Protein AF-A0A9X2YIF8-F1 (afdb_monomer_lite)

Radius of gyration: 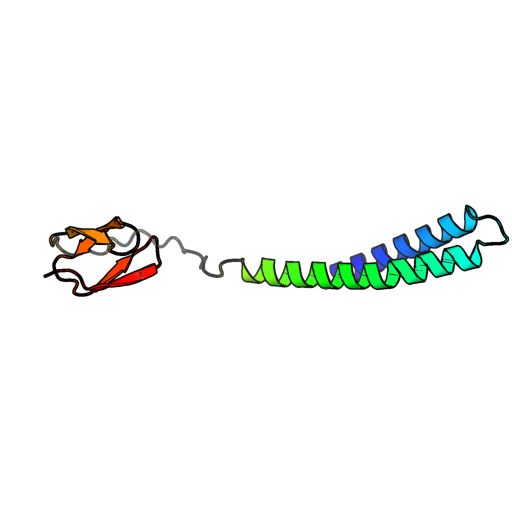31.09 Å; chains: 1; bounding box: 50×40×84 Å

Structure (mmCIF, N/CA/C/O backbone):
data_AF-A0A9X2YIF8-F1
#
_entry.id   AF-A0A9X2YIF8-F1
#
loop_
_atom_site.group_PDB
_atom_site.id
_atom_site.type_symbol
_atom_site.label_atom_id
_atom_site.label_alt_id
_atom_site.label_comp_id
_atom_site.label_asym_id
_atom_site.label_entity_id
_atom_site.label_seq_id
_atom_site.pdbx_PDB_ins_code
_atom_site.Cartn_x
_atom_site.Cartn_y
_atom_site.Cartn_z
_atom_site.occupancy
_atom_site.B_iso_or_equiv
_atom_site.auth_seq_id
_atom_site.auth_comp_id
_atom_site.auth_asym_id
_atom_site.auth_atom_id
_atom_site.pdbx_PDB_model_num
ATOM 1 N N . MET A 1 1 ? 2.322 21.333 0.295 1.00 57.66 1 MET A N 1
ATOM 2 C CA . MET A 1 1 ? 1.998 20.993 -1.113 1.00 57.66 1 MET A CA 1
ATOM 3 C C . MET A 1 1 ? 3.222 20.934 -2.033 1.00 57.66 1 MET A C 1
ATOM 5 O O . MET A 1 1 ? 3.205 20.104 -2.930 1.00 57.66 1 MET A O 1
ATOM 9 N N . LEU A 1 2 ? 4.290 21.721 -1.811 1.00 72.06 2 LEU A N 1
ATOM 10 C CA . LEU A 1 2 ? 5.511 21.686 -2.644 1.00 72.06 2 LEU A CA 1
ATOM 11 C C . LEU A 1 2 ? 6.190 20.300 -2.701 1.00 72.06 2 LEU A C 1
ATOM 13 O O . LEU A 1 2 ? 6.648 19.874 -3.755 1.00 72.06 2 LEU A O 1
ATOM 17 N N . ASN A 1 3 ? 6.189 19.570 -1.582 1.00 83.62 3 ASN A N 1
ATOM 18 C CA . ASN A 1 3 ? 6.870 18.275 -1.487 1.00 83.62 3 ASN A CA 1
ATOM 19 C C . ASN A 1 3 ? 6.214 17.201 -2.370 1.00 83.62 3 ASN A C 1
ATOM 21 O O . ASN A 1 3 ? 6.918 16.433 -3.009 1.00 83.62 3 ASN A O 1
ATOM 25 N N . ALA A 1 4 ? 4.881 17.185 -2.477 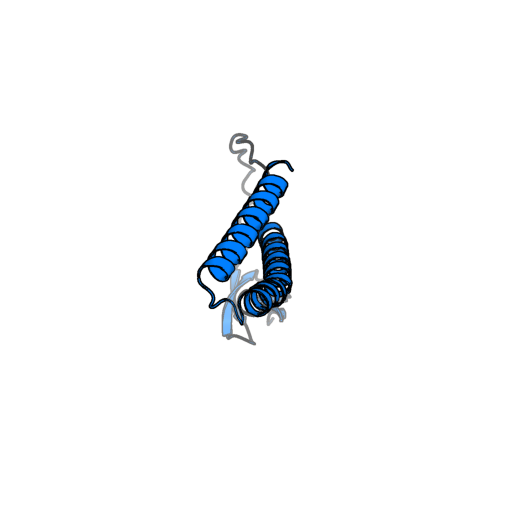1.00 80.56 4 ALA A N 1
ATOM 26 C CA . ALA A 1 4 ? 4.165 16.211 -3.304 1.00 80.56 4 ALA A CA 1
ATOM 27 C C . ALA A 1 4 ? 4.512 16.361 -4.794 1.00 80.56 4 ALA A C 1
ATOM 29 O O . ALA A 1 4 ? 4.810 15.378 -5.466 1.00 80.56 4 ALA A O 1
ATOM 30 N N . TRP A 1 5 ? 4.554 17.601 -5.291 1.00 84.94 5 TRP A N 1
ATOM 31 C CA . TRP A 1 5 ? 4.947 17.897 -6.671 1.00 84.94 5 TRP A CA 1
ATOM 32 C C . TRP A 1 5 ? 6.395 17.507 -6.966 1.00 84.94 5 TRP A C 1
ATOM 34 O O . TRP A 1 5 ? 6.674 16.982 -8.042 1.00 84.94 5 TRP A O 1
ATOM 44 N N . LEU A 1 6 ? 7.300 17.699 -6.001 1.00 86.94 6 LEU A N 1
ATOM 45 C CA . LEU A 1 6 ? 8.691 17.271 -6.129 1.00 86.94 6 LEU A CA 1
ATOM 46 C C . LEU A 1 6 ? 8.801 15.747 -6.297 1.00 86.94 6 LEU A C 1
ATOM 48 O O . LEU A 1 6 ? 9.520 15.287 -7.180 1.00 86.94 6 LEU A O 1
ATOM 52 N N . TYR A 1 7 ? 8.056 14.964 -5.510 1.00 81.50 7 TYR A N 1
ATOM 53 C CA . TYR A 1 7 ? 8.053 13.501 -5.636 1.00 81.50 7 TYR A CA 1
ATOM 54 C C . TYR A 1 7 ? 7.498 13.025 -6.980 1.00 81.50 7 TYR A C 1
ATOM 56 O O . TYR A 1 7 ? 8.079 12.126 -7.586 1.00 81.50 7 TYR A O 1
ATOM 64 N N . VAL A 1 8 ? 6.427 13.652 -7.480 1.00 82.19 8 VAL A N 1
ATOM 65 C CA . VAL A 1 8 ? 5.891 13.345 -8.818 1.00 82.19 8 VAL A CA 1
ATOM 66 C C . VAL A 1 8 ? 6.940 13.623 -9.894 1.00 82.19 8 VAL A C 1
ATOM 68 O O . VAL A 1 8 ? 7.157 12.798 -10.777 1.00 82.19 8 VAL A O 1
ATOM 71 N N . LEU A 1 9 ? 7.639 14.753 -9.794 1.00 86.69 9 LEU A N 1
ATOM 72 C CA . LEU A 1 9 ? 8.650 15.152 -10.769 1.00 86.69 9 LEU A CA 1
ATOM 73 C C . LEU A 1 9 ? 9.855 14.194 -10.753 1.00 86.69 9 LEU A C 1
ATOM 75 O O . LEU A 1 9 ? 10.300 13.753 -11.812 1.00 86.69 9 LEU A O 1
ATOM 79 N N . ILE A 1 10 ? 10.323 13.787 -9.567 1.00 86.25 10 ILE A N 1
ATOM 80 C CA . ILE A 1 10 ? 11.382 12.775 -9.416 1.00 86.25 10 ILE A CA 1
ATOM 81 C C . ILE A 1 10 ? 10.944 11.432 -10.015 1.00 86.25 10 ILE A C 1
ATOM 83 O O . ILE A 1 10 ? 11.707 10.826 -10.766 1.00 86.25 10 ILE A O 1
ATOM 87 N N . ALA A 1 11 ? 9.717 10.982 -9.738 1.00 82.19 11 ALA A N 1
ATOM 88 C CA . ALA A 1 11 ? 9.197 9.726 -10.274 1.00 82.19 11 ALA A CA 1
ATOM 89 C C . ALA A 1 11 ? 9.147 9.736 -11.812 1.00 82.19 11 ALA A C 1
ATOM 91 O O . ALA A 1 11 ? 9.553 8.762 -12.445 1.00 82.19 11 ALA A O 1
ATOM 92 N N . VAL A 1 12 ? 8.729 10.853 -12.418 1.00 82.50 12 VAL A N 1
ATOM 93 C CA . VAL A 1 12 ? 8.719 11.026 -13.880 1.00 82.50 12 VAL A CA 1
ATOM 94 C C . VAL A 1 12 ? 10.135 11.002 -14.458 1.00 82.50 12 VAL A C 1
ATOM 96 O O . VAL A 1 12 ? 10.365 10.330 -15.463 1.00 82.50 12 VAL A O 1
ATOM 99 N N . ILE A 1 13 ? 11.098 11.681 -13.824 1.00 88.50 13 ILE A N 1
ATOM 100 C CA . ILE A 1 13 ? 12.498 11.687 -14.282 1.00 88.50 13 ILE A CA 1
ATOM 101 C C . ILE A 1 13 ? 13.095 10.277 -14.233 1.00 88.50 13 ILE A C 1
ATOM 103 O O . ILE A 1 13 ? 13.709 9.842 -15.207 1.00 88.50 13 ILE A O 1
ATOM 107 N N . VAL A 1 14 ? 12.909 9.559 -13.121 1.00 84.81 14 VAL A N 1
ATOM 108 C CA . VAL A 1 14 ? 13.410 8.184 -12.954 1.00 84.81 14 VAL A CA 1
ATOM 109 C C . VAL A 1 14 ? 12.754 7.237 -13.961 1.00 84.81 14 VAL A C 1
ATOM 111 O O . VAL A 1 14 ? 13.418 6.372 -14.528 1.00 84.81 14 VAL A O 1
ATOM 114 N N . TRP A 1 15 ? 11.464 7.417 -14.235 1.00 80.81 15 TRP A N 1
ATOM 115 C CA . TRP A 1 15 ? 10.746 6.615 -15.221 1.00 80.81 15 TRP A CA 1
ATOM 116 C C . TRP A 1 15 ? 11.254 6.849 -16.651 1.00 80.81 15 TRP A C 1
ATOM 118 O O . TRP A 1 15 ? 11.546 5.889 -17.369 1.00 80.81 15 TRP A O 1
ATOM 128 N N . LEU A 1 16 ? 11.441 8.113 -17.047 1.00 82.75 16 LEU A N 1
ATOM 129 C CA . LEU A 1 16 ? 11.987 8.464 -18.361 1.00 82.75 16 LEU A CA 1
ATOM 130 C C . LEU A 1 16 ? 13.425 7.965 -18.535 1.00 82.75 16 LEU A C 1
ATOM 132 O O . LEU A 1 16 ? 13.750 7.402 -19.581 1.00 82.75 16 LEU A O 1
ATOM 136 N N . SER A 1 17 ? 14.279 8.122 -17.520 1.00 85.69 17 SER A N 1
ATOM 137 C CA . SER A 1 17 ? 15.672 7.668 -17.600 1.00 85.69 17 SER A CA 1
ATOM 138 C C . SER A 1 17 ? 15.775 6.146 -17.722 1.00 85.69 17 SER A C 1
ATOM 140 O O . SER A 1 17 ? 16.600 5.649 -18.489 1.00 85.69 17 SER A O 1
ATOM 142 N N . CYS A 1 18 ? 14.889 5.400 -17.055 1.00 78.94 18 CYS A N 1
ATOM 143 C CA . CYS A 1 18 ? 14.812 3.946 -17.175 1.00 78.94 18 CYS A CA 1
ATOM 144 C C . CYS A 1 18 ? 14.383 3.510 -18.590 1.00 78.94 18 CYS A C 1
ATOM 146 O O . CYS A 1 18 ? 14.985 2.604 -19.170 1.00 78.94 18 CYS A O 1
ATOM 148 N N . GLY A 1 19 ? 13.408 4.205 -19.191 1.00 75.31 19 GLY A N 1
ATOM 149 C CA . GLY A 1 19 ? 12.999 3.981 -20.583 1.00 75.31 19 GLY A CA 1
ATOM 150 C C . GLY A 1 19 ? 14.127 4.248 -21.586 1.00 75.31 19 GLY A C 1
ATOM 151 O O . GLY A 1 19 ? 14.348 3.447 -22.494 1.00 75.31 19 GLY A O 1
ATOM 152 N N . VAL A 1 20 ? 14.888 5.328 -21.386 1.00 79.44 20 VAL A N 1
ATOM 153 C CA . VAL A 1 20 ? 16.060 5.659 -22.216 1.00 79.44 20 VAL A CA 1
ATOM 154 C C . VAL A 1 20 ? 17.163 4.609 -22.063 1.00 79.44 20 VAL A C 1
ATOM 156 O O . VAL A 1 20 ? 17.718 4.165 -23.064 1.00 79.44 20 VAL A O 1
ATOM 159 N N . ALA A 1 21 ? 17.453 4.150 -20.843 1.00 78.25 21 ALA A N 1
ATOM 160 C CA . ALA A 1 21 ? 18.443 3.096 -20.612 1.00 78.25 21 ALA A CA 1
ATOM 161 C C . ALA A 1 21 ? 18.052 1.775 -21.300 1.00 78.25 21 ALA A C 1
ATOM 163 O O . ALA A 1 21 ? 18.887 1.142 -21.945 1.00 78.25 21 ALA A O 1
ATOM 164 N N . ALA A 1 22 ? 16.773 1.388 -21.229 1.00 70.38 22 ALA A N 1
ATOM 165 C CA . ALA A 1 22 ? 16.257 0.207 -21.918 1.00 70.38 22 ALA A CA 1
ATOM 166 C C . ALA A 1 22 ? 16.304 0.349 -23.450 1.00 70.38 22 ALA A C 1
ATOM 168 O O . ALA A 1 22 ? 16.595 -0.622 -24.148 1.00 70.38 22 ALA A O 1
ATOM 169 N N . TYR A 1 23 ? 16.056 1.554 -23.971 1.00 71.56 23 TYR A N 1
ATOM 170 C CA . TYR A 1 23 ? 16.176 1.856 -25.396 1.00 71.56 23 TYR A CA 1
ATOM 171 C C . TYR A 1 23 ? 17.624 1.719 -25.885 1.00 71.56 23 TYR A C 1
ATOM 173 O O . TYR A 1 23 ? 17.862 1.085 -26.908 1.00 71.56 23 TYR A O 1
ATOM 181 N N . LEU A 1 24 ? 18.588 2.254 -25.128 1.00 79.19 24 LEU A N 1
ATOM 182 C CA . LEU A 1 24 ? 20.013 2.184 -25.465 1.00 79.19 24 LEU A CA 1
ATOM 183 C C . LEU A 1 24 ? 20.591 0.767 -25.341 1.00 79.19 24 LEU A C 1
ATOM 185 O O . LEU A 1 24 ? 21.501 0.412 -26.083 1.00 79.19 24 LEU A O 1
ATOM 189 N N . ALA A 1 25 ? 20.074 -0.043 -24.415 1.00 77.88 25 ALA A N 1
ATOM 190 C CA . ALA A 1 25 ? 20.505 -1.428 -24.227 1.00 77.88 25 ALA A CA 1
ATOM 191 C C . ALA A 1 25 ? 19.842 -2.416 -25.209 1.00 77.88 25 ALA A C 1
ATOM 193 O O . ALA A 1 25 ? 20.283 -3.561 -25.331 1.00 77.88 25 ALA A O 1
ATOM 194 N N . GLY A 1 26 ? 18.760 -2.009 -25.879 1.00 71.56 26 GLY A N 1
ATOM 195 C CA . GLY A 1 26 ? 17.967 -2.875 -26.742 1.00 71.56 26 GLY A CA 1
ATOM 196 C C . GLY A 1 26 ? 18.542 -3.009 -28.161 1.00 71.56 26 GLY A C 1
ATOM 197 O O . GLY A 1 26 ? 18.986 -2.021 -28.741 1.00 71.56 26 GLY A O 1
ATOM 198 N N . PRO A 1 27 ? 18.485 -4.202 -28.785 1.00 64.94 27 PRO A N 1
ATOM 199 C CA . PRO A 1 27 ? 18.837 -4.361 -30.195 1.00 64.94 27 PRO A CA 1
ATOM 200 C C . PRO A 1 27 ? 17.902 -3.521 -31.085 1.00 64.94 27 PRO A C 1
ATOM 202 O O . PRO A 1 27 ? 16.681 -3.549 -30.896 1.00 64.94 27 PRO A O 1
ATOM 205 N N . GLU A 1 28 ? 18.457 -2.817 -32.084 1.00 76.94 28 GLU A N 1
ATOM 206 C CA . GLU A 1 28 ? 17.765 -1.797 -32.910 1.00 76.94 28 GLU A CA 1
ATOM 207 C C . GLU A 1 28 ? 16.400 -2.234 -33.470 1.00 76.94 28 GLU A C 1
ATOM 209 O O . GLU A 1 28 ? 15.499 -1.417 -33.642 1.00 76.94 28 GLU A O 1
ATOM 214 N N . ARG A 1 29 ? 16.201 -3.535 -33.713 1.00 72.81 29 ARG A N 1
ATOM 215 C CA . ARG A 1 29 ? 14.948 -4.073 -34.268 1.00 72.81 29 ARG A CA 1
ATOM 216 C C . ARG A 1 29 ? 13.771 -4.079 -33.285 1.00 72.81 29 ARG A C 1
ATOM 218 O O . ARG A 1 29 ? 12.627 -4.176 -33.722 1.00 72.81 29 ARG A O 1
ATOM 225 N N . TYR A 1 30 ? 14.027 -3.985 -31.979 1.00 65.94 30 TYR A N 1
ATOM 226 C CA . TYR A 1 30 ? 12.995 -4.084 -30.938 1.00 65.94 30 TYR A CA 1
ATOM 227 C C . TYR A 1 30 ? 13.002 -2.923 -29.937 1.00 65.94 30 TYR A C 1
ATOM 229 O O . TYR A 1 30 ? 12.082 -2.846 -29.123 1.00 65.94 30 TYR A O 1
ATOM 237 N N . ALA A 1 31 ? 13.970 -2.004 -30.015 1.00 63.41 31 ALA A N 1
ATOM 238 C CA . ALA A 1 31 ? 14.136 -0.898 -29.067 1.00 63.41 31 ALA A CA 1
ATOM 239 C C . ALA A 1 31 ? 12.864 -0.040 -28.913 1.00 63.41 31 ALA A C 1
ATOM 241 O O . ALA A 1 31 ? 12.427 0.229 -27.796 1.00 63.41 31 ALA A O 1
ATOM 242 N N . GLY A 1 32 ? 12.191 0.295 -30.021 1.00 66.50 32 GLY A N 1
ATOM 243 C CA . GLY A 1 32 ? 10.926 1.039 -29.979 1.00 66.50 32 GLY A CA 1
ATOM 244 C C . GLY A 1 32 ? 9.772 0.257 -29.334 1.00 66.50 32 GLY A C 1
ATOM 245 O O . GLY A 1 32 ? 8.997 0.821 -28.566 1.00 66.50 32 GLY A O 1
ATOM 246 N N . ARG A 1 33 ? 9.663 -1.055 -29.589 1.00 72.56 33 ARG A N 1
ATOM 247 C CA . ARG A 1 33 ? 8.607 -1.899 -28.997 1.00 72.56 33 ARG A CA 1
ATOM 248 C C . ARG A 1 33 ? 8.831 -2.139 -27.509 1.00 72.56 33 ARG A C 1
ATOM 250 O O . ARG A 1 33 ? 7.865 -2.097 -26.758 1.00 72.56 33 ARG A O 1
ATOM 257 N N . LEU A 1 34 ? 10.077 -2.368 -27.094 1.00 64.50 34 LEU A N 1
ATOM 258 C CA . LEU A 1 34 ? 10.459 -2.517 -25.689 1.00 64.50 34 LEU A CA 1
ATOM 259 C C . LEU A 1 34 ? 10.214 -1.230 -24.908 1.00 64.50 34 LEU A C 1
ATOM 261 O O . LEU A 1 34 ? 9.629 -1.306 -23.836 1.00 64.50 34 LEU A O 1
ATOM 265 N N . PHE A 1 35 ? 10.570 -0.074 -25.478 1.00 68.25 35 PHE A N 1
ATOM 266 C CA . PHE A 1 35 ? 10.275 1.237 -24.900 1.00 68.25 35 PHE A CA 1
ATOM 267 C C . PHE A 1 35 ? 8.775 1.430 -24.664 1.00 68.25 35 PHE A C 1
ATOM 269 O O . PHE A 1 35 ? 8.367 1.784 -23.565 1.00 68.25 35 PHE A O 1
ATOM 276 N N . TRP A 1 36 ? 7.937 1.134 -25.662 1.00 69.94 36 TRP A N 1
ATOM 277 C CA . TRP A 1 36 ? 6.482 1.236 -25.517 1.00 69.94 36 TRP A CA 1
ATOM 278 C C . TRP A 1 36 ? 5.896 0.198 -24.557 1.00 69.94 36 TRP A C 1
ATOM 280 O O . TRP A 1 36 ? 4.951 0.516 -23.842 1.00 69.94 36 TRP A O 1
ATOM 290 N N . LEU A 1 37 ? 6.450 -1.016 -24.498 1.00 70.81 37 LEU A N 1
ATOM 291 C CA . LEU A 1 37 ? 6.024 -2.051 -23.552 1.00 70.81 37 LEU A CA 1
ATOM 292 C C . LEU A 1 37 ? 6.347 -1.670 -22.108 1.00 70.81 37 LEU A C 1
ATOM 294 O O . LEU A 1 37 ? 5.476 -1.805 -21.254 1.00 70.81 37 LEU A O 1
ATOM 298 N N . THR A 1 38 ? 7.548 -1.160 -21.825 1.00 68.06 38 THR A N 1
ATOM 299 C CA . THR A 1 38 ? 7.892 -0.672 -20.482 1.00 68.06 38 THR A CA 1
ATOM 300 C C . THR A 1 38 ? 7.059 0.548 -20.106 1.00 68.06 38 THR A C 1
ATOM 302 O O . THR A 1 38 ? 6.562 0.601 -18.983 1.00 68.06 38 THR A O 1
ATOM 305 N N . LEU A 1 39 ? 6.803 1.468 -21.043 1.00 71.31 39 LEU A N 1
ATOM 306 C CA . LEU A 1 39 ? 5.880 2.594 -20.848 1.00 71.31 39 LEU A CA 1
ATOM 307 C C . LEU A 1 39 ? 4.453 2.124 -20.524 1.00 71.31 39 LEU A C 1
ATOM 309 O O . LEU A 1 39 ? 3.843 2.598 -19.566 1.00 71.31 39 LEU A O 1
ATOM 313 N N . ALA A 1 40 ? 3.937 1.169 -21.300 1.00 72.19 40 ALA A N 1
ATOM 314 C CA . ALA A 1 40 ? 2.569 0.672 -21.194 1.00 72.19 40 ALA A CA 1
ATOM 315 C C . ALA A 1 40 ? 2.347 -0.255 -19.993 1.00 72.19 40 ALA A C 1
ATOM 317 O O . ALA A 1 40 ? 1.232 -0.305 -19.489 1.00 72.19 40 ALA A O 1
ATOM 318 N N . PHE A 1 41 ? 3.372 -0.970 -19.515 1.00 72.75 41 PHE A N 1
ATOM 319 C CA . PHE A 1 41 ? 3.267 -1.803 -18.311 1.00 72.75 41 PHE A CA 1
ATOM 320 C C . PHE A 1 41 ? 3.550 -1.021 -17.029 1.00 72.75 41 PHE A C 1
ATOM 322 O O . PHE A 1 41 ? 2.820 -1.181 -16.052 1.00 72.75 41 PHE A O 1
ATOM 329 N N . MET A 1 42 ? 4.568 -0.153 -17.007 1.00 67.62 42 MET A N 1
ATOM 330 C CA . MET A 1 42 ? 4.857 0.641 -15.807 1.00 67.62 42 MET A CA 1
ATOM 331 C C . MET A 1 42 ? 3.874 1.788 -15.588 1.00 67.62 42 MET A C 1
ATOM 333 O O . MET A 1 42 ? 3.719 2.209 -14.447 1.00 67.62 42 MET A O 1
ATOM 337 N N . GLY A 1 43 ? 3.181 2.280 -16.620 1.00 67.62 43 GLY A N 1
ATOM 338 C CA . GLY A 1 43 ? 2.155 3.318 -16.461 1.00 67.62 43 GLY A CA 1
ATOM 339 C C . GLY A 1 43 ? 0.992 2.880 -15.552 1.00 67.62 43 GLY A C 1
ATOM 340 O O . GLY A 1 43 ? 0.771 3.498 -14.510 1.00 67.62 43 GLY A O 1
ATOM 341 N N . PRO A 1 44 ? 0.276 1.786 -15.873 1.00 71.56 44 PRO A N 1
ATOM 342 C CA . PRO A 1 44 ? -0.810 1.261 -15.047 1.00 71.56 44 PRO A CA 1
ATOM 343 C C . PRO A 1 44 ? -0.332 0.781 -13.676 1.00 71.56 44 PRO A C 1
ATOM 345 O O . PRO A 1 44 ? -1.012 1.029 -12.684 1.00 71.56 44 PRO A O 1
ATOM 348 N N . LEU A 1 45 ? 0.845 0.144 -13.599 1.00 67.19 45 LEU A N 1
ATOM 349 C CA . LEU A 1 45 ? 1.439 -0.262 -12.320 1.00 67.19 45 LEU A CA 1
ATOM 350 C C . LEU A 1 45 ? 1.802 0.944 -11.445 1.00 67.19 45 LEU A C 1
ATOM 352 O O . LEU A 1 45 ? 1.582 0.900 -10.238 1.00 67.19 45 LEU A O 1
ATOM 356 N N . GLY A 1 46 ? 2.300 2.030 -12.037 1.00 61.75 46 GLY A N 1
ATOM 357 C CA . GLY A 1 46 ? 2.586 3.279 -11.335 1.00 61.75 46 GLY A CA 1
ATOM 358 C C . GLY A 1 46 ? 1.318 3.949 -10.803 1.00 61.75 46 GLY A C 1
ATOM 359 O O . GLY A 1 46 ? 1.290 4.373 -9.650 1.00 61.75 46 GLY A O 1
ATOM 360 N N . ILE A 1 47 ? 0.241 3.976 -11.598 1.00 70.69 47 ILE A N 1
ATOM 361 C CA . ILE A 1 47 ? -1.067 4.492 -11.162 1.00 70.69 47 ILE A CA 1
ATOM 362 C C . ILE A 1 47 ? -1.653 3.611 -10.052 1.00 70.69 47 ILE A C 1
ATOM 364 O O . ILE A 1 47 ? -2.109 4.133 -9.037 1.00 70.69 47 ILE A O 1
ATOM 368 N N . ALA A 1 48 ? -1.601 2.285 -10.197 1.00 71.81 48 ALA A N 1
ATOM 369 C CA . ALA A 1 48 ? -2.061 1.357 -9.168 1.00 71.81 48 ALA A CA 1
ATOM 370 C C . ALA A 1 48 ? -1.273 1.534 -7.859 1.00 71.81 48 ALA A C 1
ATOM 372 O O . ALA A 1 48 ? -1.877 1.641 -6.795 1.00 71.81 48 ALA A O 1
ATOM 373 N N . ALA A 1 49 ? 0.056 1.655 -7.928 1.00 67.50 49 ALA A N 1
ATOM 374 C CA . ALA A 1 49 ? 0.898 1.912 -6.761 1.00 67.50 49 ALA A CA 1
ATOM 375 C C . ALA A 1 49 ? 0.589 3.266 -6.100 1.00 67.50 49 ALA A C 1
ATOM 377 O O . ALA A 1 49 ? 0.535 3.345 -4.874 1.00 67.50 49 ALA A O 1
ATOM 378 N N . ALA A 1 50 ? 0.326 4.314 -6.886 1.00 67.62 50 ALA A N 1
ATOM 379 C CA . ALA A 1 50 ? -0.074 5.621 -6.365 1.00 67.62 50 ALA A CA 1
ATOM 380 C C . ALA A 1 50 ? -1.443 5.574 -5.663 1.00 67.62 50 ALA A C 1
ATOM 382 O O . ALA A 1 50 ? -1.615 6.178 -4.606 1.00 67.62 50 ALA A O 1
ATOM 383 N N . LEU A 1 51 ? -2.405 4.821 -6.207 1.00 76.44 51 LEU A N 1
ATOM 384 C CA . LEU A 1 51 ? -3.714 4.619 -5.577 1.00 76.44 51 LEU A CA 1
ATOM 385 C C . LEU A 1 51 ? -3.610 3.798 -4.284 1.00 76.44 51 LEU A C 1
ATOM 387 O O . LEU A 1 51 ? -4.294 4.113 -3.309 1.00 76.44 51 LEU A O 1
ATOM 391 N N . ILE A 1 52 ? -2.731 2.792 -4.254 1.00 78.50 52 ILE A N 1
ATOM 392 C CA . ILE A 1 52 ? -2.451 1.986 -3.057 1.00 78.50 52 ILE A CA 1
ATOM 393 C C . ILE A 1 52 ? -1.777 2.841 -1.974 1.00 78.50 52 ILE A C 1
ATOM 395 O O . ILE A 1 52 ? -2.206 2.826 -0.826 1.00 78.50 52 ILE A O 1
ATOM 399 N N . MET A 1 53 ? -0.770 3.644 -2.324 1.00 66.88 53 MET A N 1
ATOM 400 C CA . MET A 1 53 ? -0.131 4.575 -1.381 1.00 66.88 53 MET A CA 1
ATOM 401 C C . MET A 1 53 ? -1.133 5.579 -0.807 1.00 66.88 53 MET A C 1
ATOM 403 O O . MET A 1 53 ? -1.173 5.776 0.405 1.00 66.88 53 MET A O 1
ATOM 407 N N . LYS A 1 54 ? -2.006 6.136 -1.656 1.00 71.94 54 LYS A N 1
ATOM 408 C CA . LYS A 1 54 ? -3.053 7.067 -1.223 1.00 71.94 54 LYS A CA 1
ATOM 409 C C . LYS A 1 54 ? -4.041 6.419 -0.249 1.00 71.94 54 LYS A C 1
ATOM 41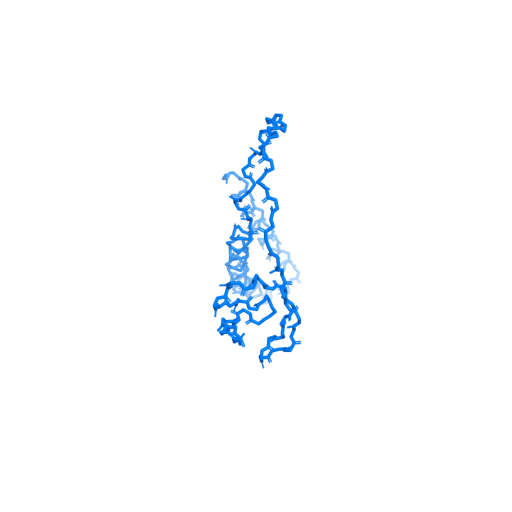1 O O . LYS A 1 54 ? -4.388 7.026 0.756 1.00 71.94 54 LYS A O 1
ATOM 416 N N . THR A 1 55 ? -4.449 5.176 -0.509 1.00 75.94 55 THR A N 1
ATOM 417 C CA . THR A 1 55 ? -5.324 4.441 0.420 1.00 75.94 55 THR A CA 1
ATOM 418 C C . THR A 1 55 ? -4.622 4.140 1.741 1.00 75.94 55 THR A C 1
ATOM 420 O O . THR A 1 55 ? -5.243 4.261 2.792 1.00 75.94 55 THR A O 1
ATOM 423 N N . ILE A 1 56 ? -3.331 3.799 1.723 1.00 75.31 56 ILE A N 1
ATOM 424 C CA . ILE A 1 56 ? -2.553 3.570 2.949 1.00 75.31 56 ILE A CA 1
ATOM 425 C C . ILE A 1 56 ? -2.434 4.856 3.781 1.00 75.31 56 ILE A C 1
ATOM 427 O O . ILE A 1 56 ? -2.558 4.782 5.001 1.00 75.31 56 ILE A O 1
ATOM 431 N N . GLU A 1 57 ? -2.246 6.024 3.158 1.00 70.94 57 GLU A N 1
ATOM 432 C CA . GLU A 1 57 ? -2.264 7.320 3.859 1.00 70.94 57 GLU A CA 1
ATOM 433 C C . GLU A 1 57 ? -3.618 7.596 4.522 1.00 70.94 57 GLU A C 1
ATOM 435 O O . GLU A 1 57 ? -3.649 7.960 5.697 1.00 70.94 57 GLU A O 1
ATOM 440 N N . ASP A 1 58 ? -4.730 7.349 3.823 1.00 68.62 58 ASP A N 1
ATOM 441 C CA . ASP A 1 58 ? -6.075 7.530 4.384 1.00 68.62 58 ASP A CA 1
ATOM 442 C C . ASP A 1 58 ? -6.302 6.613 5.608 1.00 68.62 58 ASP A C 1
ATOM 444 O O . ASP A 1 58 ? -6.861 7.036 6.626 1.00 68.62 58 ASP A O 1
ATOM 448 N N . PHE A 1 59 ? -5.795 5.374 5.564 1.00 68.81 59 PHE A N 1
ATOM 449 C CA . PHE A 1 59 ? -5.828 4.459 6.711 1.00 68.81 59 PHE A CA 1
ATOM 450 C C . PHE A 1 59 ? -4.895 4.890 7.849 1.00 68.81 59 PHE A C 1
ATOM 452 O O . PHE A 1 59 ? -5.292 4.835 9.015 1.00 68.81 59 PHE A O 1
ATOM 459 N N . ALA A 1 60 ? -3.680 5.344 7.535 1.00 67.69 60 ALA A N 1
ATOM 460 C CA . ALA A 1 60 ? -2.725 5.824 8.529 1.00 67.69 60 ALA A CA 1
ATOM 461 C C . ALA A 1 60 ? -3.283 7.047 9.273 1.00 67.69 60 ALA A C 1
ATOM 463 O O . ALA A 1 60 ? -3.219 7.110 10.503 1.00 67.69 60 ALA A O 1
ATOM 464 N N . GLN A 1 61 ? -3.916 7.966 8.547 1.00 64.31 61 GLN A N 1
ATOM 465 C CA . GLN A 1 61 ? -4.509 9.177 9.099 1.00 64.31 61 GLN A CA 1
ATOM 466 C C . GLN A 1 61 ? -5.777 8.880 9.914 1.00 64.31 61 GLN A C 1
ATOM 468 O O . GLN A 1 61 ? -5.984 9.494 10.956 1.00 64.31 61 GLN A O 1
ATOM 473 N N . SER A 1 62 ? -6.559 7.865 9.530 1.00 59.81 62 SER A N 1
ATOM 474 C CA . SER A 1 62 ? -7.684 7.369 10.340 1.00 59.81 62 SER A CA 1
ATOM 475 C C . SER A 1 62 ? -7.252 6.620 11.610 1.00 59.81 62 SER A C 1
ATOM 477 O O . SER A 1 62 ? -8.078 6.407 12.499 1.00 59.81 62 SER A O 1
ATOM 479 N N . SER A 1 63 ? -5.993 6.187 11.699 1.00 61.00 63 SER A N 1
ATOM 480 C CA . SER A 1 63 ? -5.456 5.466 12.860 1.00 61.00 63 SER A CA 1
ATOM 481 C C . SER A 1 63 ? -4.704 6.352 13.859 1.00 61.00 63 SER A C 1
ATOM 483 O O . SER A 1 63 ? -4.333 5.865 14.927 1.00 61.00 63 SER A O 1
ATOM 485 N N . ALA A 1 64 ? -4.519 7.644 13.567 1.00 55.16 64 ALA A N 1
ATOM 486 C CA . ALA A 1 64 ? -4.043 8.612 14.550 1.00 55.16 64 ALA A CA 1
ATOM 487 C C . ALA A 1 64 ? -5.186 8.936 15.538 1.00 55.16 64 ALA A C 1
ATOM 489 O O . ALA A 1 64 ? -6.202 9.500 15.134 1.00 55.16 64 ALA A O 1
ATOM 490 N N . PRO A 1 65 ? -5.082 8.573 16.831 1.00 52.47 65 PRO A N 1
ATOM 491 C CA . PRO A 1 65 ? -6.123 8.883 17.797 1.00 52.47 65 PRO A CA 1
ATOM 492 C C . PRO A 1 65 ? -6.066 10.380 18.144 1.00 52.47 65 PRO A C 1
ATOM 494 O O . PRO A 1 65 ? -5.219 10.807 18.929 1.00 52.47 65 PRO A O 1
ATOM 497 N N . ASP A 1 66 ? -7.006 11.162 17.607 1.00 51.50 66 ASP A N 1
ATOM 498 C CA . ASP A 1 6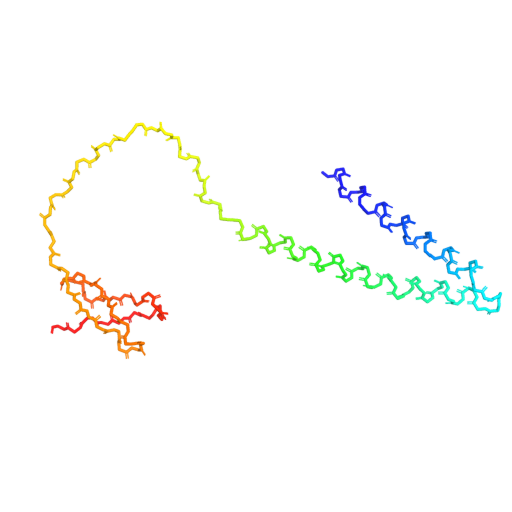6 ? -7.264 12.589 17.897 1.00 51.50 66 ASP A CA 1
ATOM 499 C C . ASP A 1 66 ? -7.743 12.865 19.346 1.00 51.50 66 ASP A C 1
ATOM 501 O O . ASP A 1 66 ? -8.562 13.744 19.615 1.00 51.50 66 ASP A O 1
ATOM 505 N N . HIS A 1 67 ? -7.232 12.126 20.332 1.00 49.31 67 HIS A N 1
ATOM 506 C CA . HIS A 1 67 ? -7.585 12.299 21.744 1.00 49.31 67 HIS A CA 1
ATOM 507 C C . HIS A 1 67 ? -6.407 12.616 22.669 1.00 49.31 67 HIS A C 1
ATOM 509 O O . HIS A 1 67 ? -6.571 12.622 23.888 1.00 49.31 67 HIS A O 1
ATOM 515 N N . LEU A 1 68 ? -5.248 13.001 22.132 1.00 55.31 68 LEU A N 1
ATOM 516 C CA . LEU A 1 68 ? -4.240 13.710 22.924 1.00 55.31 68 LEU A CA 1
ATOM 517 C C . LEU A 1 68 ? -4.484 15.220 22.844 1.00 55.31 68 LEU A C 1
ATOM 519 O O . LEU A 1 68 ? -3.659 15.997 22.374 1.00 55.31 68 LEU A O 1
ATOM 523 N N . THR A 1 69 ? -5.638 15.641 23.370 1.00 56.94 69 THR A N 1
ATOM 524 C CA . THR A 1 69 ? -5.766 16.976 23.964 1.00 56.94 69 THR A CA 1
ATOM 525 C C . THR A 1 69 ? -4.539 17.226 24.845 1.00 56.94 69 THR A C 1
ATOM 527 O O . THR A 1 69 ? -4.236 16.372 25.685 1.00 56.94 69 THR A O 1
ATOM 530 N N . PRO A 1 70 ? -3.831 18.362 24.701 1.00 51.28 70 PRO A N 1
ATOM 531 C CA . PRO A 1 70 ? -2.734 18.691 25.589 1.00 51.28 70 PRO A CA 1
ATOM 532 C C . PRO A 1 70 ? -3.307 18.806 26.998 1.00 51.28 70 PRO A C 1
ATOM 534 O O . PRO A 1 70 ? -4.037 19.747 27.319 1.00 51.28 70 PRO A O 1
ATOM 537 N N . ILE A 1 71 ? -2.992 17.827 27.844 1.00 58.81 71 ILE A N 1
ATOM 538 C CA . ILE A 1 71 ? -3.173 17.947 29.284 1.00 58.81 71 ILE A CA 1
ATOM 539 C C . ILE A 1 71 ? -2.220 19.063 29.699 1.00 58.81 71 ILE A C 1
ATOM 541 O O . ILE A 1 71 ? -1.039 18.852 29.958 1.00 58.81 71 ILE A O 1
ATOM 545 N N . LYS A 1 72 ? -2.734 20.292 29.701 1.00 43.75 72 LYS A N 1
ATOM 546 C CA . LYS A 1 72 ? -2.163 21.402 30.446 1.00 43.75 72 LYS A CA 1
ATOM 547 C C . LYS A 1 72 ? -2.026 20.864 31.867 1.00 43.75 72 LYS A C 1
ATOM 549 O O . LYS A 1 72 ? -3.043 20.519 32.467 1.00 43.75 72 LYS A O 1
ATOM 554 N N . LEU A 1 73 ? -0.792 20.716 32.356 1.00 53.81 73 LEU A N 1
ATOM 555 C CA . LEU A 1 73 ? -0.485 20.380 33.748 1.00 53.81 73 LEU A CA 1
ATOM 556 C C . LEU A 1 73 ? -1.025 21.509 34.643 1.00 53.81 73 LEU A C 1
ATOM 558 O O . LEU A 1 73 ? -0.290 22.353 35.143 1.00 53.81 73 LEU A O 1
ATOM 562 N N . ALA A 1 74 ? -2.342 21.565 34.804 1.00 47.59 74 ALA A N 1
ATOM 563 C CA . ALA A 1 74 ? -2.947 22.154 35.969 1.00 47.59 74 ALA A CA 1
ATOM 564 C C . ALA A 1 74 ? -2.630 21.191 37.109 1.00 47.59 74 ALA A C 1
ATOM 566 O O . ALA A 1 74 ? -2.817 19.979 36.976 1.00 47.59 74 ALA A O 1
ATOM 567 N N . ALA A 1 75 ? -2.084 21.752 38.184 1.00 58.09 75 ALA A N 1
ATOM 568 C CA . ALA A 1 75 ? -1.785 21.070 39.429 1.00 58.09 75 ALA A CA 1
ATOM 569 C C . ALA A 1 75 ? -2.867 20.032 39.778 1.00 58.09 75 ALA A C 1
ATOM 571 O O . ALA A 1 75 ? -4.042 20.278 39.486 1.00 58.09 75 ALA A O 1
ATOM 572 N N . PRO A 1 76 ? -2.503 18.902 40.410 1.00 45.59 76 PRO A N 1
ATOM 573 C CA . PRO A 1 76 ? -3.462 17.897 40.836 1.00 45.59 76 PRO A CA 1
ATOM 574 C C . PRO A 1 76 ? -4.468 18.556 41.778 1.00 45.59 76 PRO A C 1
ATOM 576 O O . PRO A 1 76 ? -4.232 18.705 42.975 1.00 45.59 76 PRO A O 1
ATOM 579 N N . GLN A 1 77 ? -5.605 18.982 41.230 1.00 50.62 77 GLN A N 1
ATOM 580 C CA . GLN A 1 77 ? -6.761 19.283 42.038 1.00 50.62 77 GLN A CA 1
ATOM 581 C C . GLN A 1 77 ? -7.222 17.939 42.565 1.00 50.62 77 GLN A C 1
ATOM 583 O O . GLN A 1 77 ? -7.858 17.154 41.862 1.00 50.62 77 GLN A O 1
ATOM 588 N N . SER A 1 78 ? -6.799 17.691 43.803 1.00 48.34 78 SER A N 1
ATOM 589 C CA . SER A 1 78 ? -7.392 16.777 44.759 1.00 48.34 78 SER A CA 1
ATOM 590 C C . SER A 1 78 ? -8.903 17.001 44.752 1.00 48.34 78 SER A C 1
ATOM 592 O O . SER A 1 78 ? -9.457 17.783 45.522 1.00 48.34 78 SER A O 1
ATOM 594 N N . LYS A 1 79 ? -9.575 16.365 43.792 1.00 48.25 79 LYS A N 1
ATOM 595 C CA . LYS A 1 79 ? -11.007 16.140 43.828 1.00 48.25 79 LYS A CA 1
ATOM 596 C C . LYS A 1 79 ? -11.191 15.108 44.920 1.00 48.25 79 LYS A C 1
ATOM 598 O O . LYS A 1 79 ? -10.910 13.929 44.724 1.00 48.25 79 LYS A O 1
ATOM 603 N N . THR A 1 80 ? -11.558 15.629 46.082 1.00 49.69 80 THR A N 1
ATOM 604 C CA . THR A 1 80 ? -12.331 14.998 47.144 1.00 49.69 80 THR A CA 1
ATOM 605 C C . THR A 1 80 ? -12.717 13.566 46.797 1.00 49.69 80 THR A C 1
ATOM 607 O O . THR A 1 80 ? -13.573 13.340 45.941 1.00 49.69 80 THR A O 1
ATOM 610 N N . ALA A 1 81 ? -12.052 12.609 47.447 1.00 51.22 81 ALA A N 1
ATOM 611 C CA . ALA A 1 81 ? -12.410 11.204 47.390 1.00 51.22 81 ALA A CA 1
ATOM 612 C C . ALA A 1 81 ? -13.922 11.061 47.647 1.00 51.22 81 ALA A C 1
ATOM 614 O O . ALA A 1 81 ? -14.390 11.460 48.719 1.00 51.22 81 ALA A O 1
ATOM 615 N N . PRO A 1 82 ? -14.704 10.513 46.701 1.00 53.03 82 PRO A N 1
ATOM 616 C CA . PRO A 1 82 ? -16.030 10.028 47.024 1.00 53.03 82 PRO A CA 1
ATOM 617 C C . PRO A 1 82 ? -15.849 8.892 48.027 1.00 53.03 82 PRO A C 1
ATOM 619 O O . PRO A 1 82 ? -15.002 8.016 47.834 1.00 53.03 82 PRO A O 1
ATOM 622 N N . ALA A 1 83 ? -16.615 8.940 49.111 1.00 51.84 83 ALA A N 1
ATOM 623 C CA . ALA A 1 83 ? -16.668 7.891 50.113 1.00 51.84 83 ALA A CA 1
ATOM 624 C C . ALA A 1 83 ? -16.735 6.498 49.450 1.00 51.84 83 ALA A C 1
ATOM 626 O O . ALA A 1 83 ? -17.536 6.269 48.544 1.00 51.84 83 ALA A O 1
ATOM 627 N N . ALA A 1 84 ? -15.900 5.556 49.899 1.00 56.78 84 ALA A N 1
ATOM 628 C CA . ALA A 1 84 ? -16.173 4.130 49.695 1.00 56.78 84 ALA A CA 1
ATOM 629 C C . ALA A 1 84 ? -17.567 3.793 50.277 1.00 56.78 84 ALA A C 1
ATOM 631 O O . ALA A 1 84 ? -17.957 4.493 51.218 1.00 56.78 84 ALA A O 1
ATOM 632 N N . PRO A 1 85 ? -18.307 2.735 49.853 1.00 66.81 85 PRO A N 1
ATOM 633 C CA . PRO A 1 85 ? -18.029 1.601 48.936 1.00 66.81 85 PRO A CA 1
ATOM 634 C C . PRO A 1 85 ? -19.205 1.395 47.900 1.00 66.81 85 PRO A C 1
ATOM 636 O O . PRO A 1 85 ? -19.979 2.343 47.773 1.00 66.81 85 PRO A O 1
ATOM 639 N N . PRO A 1 86 ? -19.395 0.290 47.101 1.00 61.12 86 PRO A N 1
ATOM 640 C CA . PRO A 1 86 ? -19.786 -1.051 47.598 1.00 61.12 86 PRO A CA 1
ATOM 641 C C . PRO A 1 86 ? -19.327 -2.275 46.743 1.00 61.12 86 PRO A C 1
ATOM 643 O O . PRO A 1 86 ? -19.319 -2.271 45.516 1.00 61.12 86 PRO A O 1
ATOM 646 N N . ASP A 1 87 ? -18.980 -3.371 47.416 1.00 73.56 87 ASP A N 1
ATOM 647 C CA . ASP A 1 87 ? -19.312 -4.749 47.011 1.00 73.56 87 ASP A CA 1
ATOM 648 C C . ASP A 1 87 ? -19.238 -5.116 45.501 1.00 73.56 87 ASP A C 1
ATOM 650 O O . ASP A 1 87 ? -20.225 -5.108 44.753 1.00 73.56 87 ASP A O 1
ATOM 654 N N . LYS A 1 88 ? -18.040 -5.500 45.041 1.00 83.00 88 LYS A N 1
ATOM 655 C CA . LYS A 1 88 ? -17.836 -6.115 43.718 1.00 83.00 88 LYS A CA 1
ATOM 656 C C . LYS A 1 88 ? -17.966 -7.633 43.849 1.00 83.00 88 LYS A C 1
ATOM 658 O O . LYS A 1 88 ? -17.298 -8.227 44.691 1.00 83.00 88 LYS A O 1
ATOM 663 N N . ARG A 1 89 ? -18.769 -8.271 42.993 1.00 86.81 89 ARG A N 1
ATOM 664 C CA . ARG A 1 89 ? -18.838 -9.740 42.885 1.00 86.81 89 ARG A CA 1
ATOM 665 C C . ARG A 1 89 ? -18.110 -10.227 41.635 1.00 86.81 89 ARG A C 1
ATOM 667 O O . ARG A 1 89 ? -18.109 -9.549 40.607 1.00 86.81 89 ARG A O 1
ATOM 674 N N . LYS A 1 90 ? -17.476 -11.399 41.730 1.00 91.75 90 LYS A N 1
ATOM 675 C CA . LYS A 1 90 ? -16.900 -12.105 40.578 1.00 91.75 90 LYS A CA 1
ATOM 676 C C . LYS A 1 90 ? -18.001 -12.922 39.908 1.00 91.75 90 LYS A C 1
ATOM 678 O O . LYS A 1 90 ? -18.657 -13.713 40.578 1.00 91.75 90 LYS A O 1
ATOM 683 N N . ILE A 1 91 ? -18.188 -12.743 38.608 1.00 92.31 91 ILE A N 1
ATOM 684 C CA . ILE A 1 91 ? -19.110 -13.539 37.789 1.00 92.31 91 ILE A CA 1
ATOM 685 C C . ILE A 1 91 ? -18.380 -14.049 36.546 1.00 92.31 91 ILE A C 1
ATOM 687 O O . ILE A 1 91 ? -17.391 -13.452 36.118 1.00 92.31 91 ILE A O 1
ATOM 691 N N . ARG A 1 92 ? -18.864 -15.140 35.950 1.00 93.81 92 ARG A N 1
ATOM 692 C CA . ARG A 1 92 ? -18.329 -15.671 34.689 1.00 93.81 92 ARG A CA 1
ATOM 693 C C . ARG A 1 92 ? -19.251 -15.330 33.529 1.00 93.81 92 ARG A C 1
ATOM 695 O O . ARG A 1 92 ? -20.470 -15.418 33.646 1.00 93.81 92 ARG A O 1
ATOM 702 N N . CYS A 1 93 ? -18.662 -14.933 32.407 1.00 93.69 93 CYS A N 1
ATOM 703 C CA . CYS A 1 93 ? -19.407 -14.714 31.172 1.00 93.69 93 CYS A CA 1
ATOM 704 C C . CYS A 1 93 ? -19.943 -16.052 30.623 1.00 93.69 93 CYS A C 1
ATOM 706 O O . CYS A 1 93 ? -19.146 -16.976 30.460 1.00 93.69 93 CYS A O 1
ATOM 708 N N . PRO A 1 94 ? -21.234 -16.159 30.258 1.00 92.44 94 PRO A N 1
ATOM 709 C CA . PRO A 1 94 ? -21.810 -17.401 29.734 1.00 92.44 94 PRO A CA 1
ATOM 710 C C . PRO A 1 94 ? -21.294 -17.784 28.336 1.00 92.44 94 PRO A C 1
ATOM 712 O O . PRO A 1 94 ? -21.361 -18.951 27.974 1.00 92.44 94 PRO A O 1
ATOM 715 N N . HIS A 1 95 ? -20.747 -16.834 27.566 1.00 93.50 95 HIS A N 1
ATOM 716 C CA . HIS A 1 95 ? -20.256 -17.089 26.204 1.00 93.50 95 HIS A CA 1
ATOM 717 C C . HIS A 1 95 ? -18.790 -17.524 26.157 1.00 93.50 95 HIS A C 1
ATOM 719 O O . HIS A 1 95 ? -18.440 -18.474 25.468 1.00 93.50 95 HIS A O 1
ATOM 725 N N . CYS A 1 96 ? -17.910 -16.819 26.875 1.00 95.00 96 CYS A N 1
ATOM 726 C CA . CYS A 1 96 ? -16.461 -17.037 26.790 1.00 95.00 96 CYS A CA 1
ATOM 727 C C . CYS A 1 96 ? -15.820 -17.523 28.097 1.00 95.00 96 CYS A C 1
ATOM 729 O O . CYS A 1 96 ? -14.598 -17.656 28.163 1.00 95.00 96 CYS A O 1
ATOM 731 N N . ASN A 1 97 ? -16.623 -17.741 29.144 1.00 94.31 97 ASN A N 1
ATOM 732 C CA . ASN A 1 97 ? -16.200 -18.200 30.471 1.00 94.31 97 ASN A CA 1
ATOM 733 C C . ASN A 1 97 ? -15.156 -17.301 31.171 1.00 94.31 97 ASN A C 1
ATOM 735 O O . ASN A 1 97 ? -14.492 -17.722 32.116 1.00 94.31 97 ASN A O 1
ATOM 739 N N . ALA A 1 98 ? -14.997 -16.053 30.715 1.00 94.69 98 ALA A N 1
ATOM 740 C CA . ALA A 1 98 ? -14.091 -15.087 31.326 1.00 94.69 98 ALA A CA 1
ATOM 741 C C . ALA A 1 98 ? -14.630 -14.596 32.679 1.00 94.69 98 ALA A C 1
ATOM 743 O O . ALA A 1 98 ? -15.824 -14.308 32.803 1.00 94.69 98 ALA A O 1
ATOM 744 N N . GLU A 1 99 ? -13.748 -14.465 33.672 1.00 93.06 99 GLU A N 1
ATOM 745 C CA . GLU A 1 99 ? -14.071 -13.903 34.986 1.00 93.06 99 GLU A CA 1
ATOM 746 C C . GLU A 1 99 ? -14.094 -12.372 34.939 1.00 93.06 99 GLU A C 1
ATOM 748 O O . GLU A 1 99 ? -13.153 -11.728 34.476 1.00 93.06 99 GLU A O 1
ATOM 753 N N . LEU A 1 100 ? -15.189 -11.786 35.422 1.00 91.88 100 LEU A N 1
ATOM 754 C CA . LEU A 1 100 ? -15.451 -10.349 35.411 1.00 91.88 100 LEU A CA 1
ATOM 755 C C . LEU A 1 100 ? -15.818 -9.882 36.821 1.00 91.88 100 LEU A C 1
ATOM 757 O O . LEU A 1 100 ? -16.539 -10.563 37.551 1.00 91.88 100 LEU A O 1
ATOM 761 N N . LEU A 1 101 ? -15.339 -8.696 37.194 1.00 91.56 101 LEU A N 1
ATOM 762 C CA . LEU A 1 101 ? -15.713 -8.013 38.431 1.00 91.56 101 LEU A CA 1
ATOM 763 C C . LEU A 1 101 ? -16.839 -7.027 38.125 1.00 91.56 101 LEU A C 1
ATOM 765 O O . LEU A 1 101 ? -16.614 -6.012 37.467 1.00 91.56 101 LEU A O 1
ATOM 769 N N . VAL A 1 102 ? -18.041 -7.327 38.606 1.00 90.81 102 VAL A N 1
ATOM 770 C CA . VAL A 1 102 ? -19.245 -6.525 38.361 1.00 90.81 102 VAL A CA 1
ATOM 771 C C . VAL A 1 102 ? -19.784 -6.009 39.695 1.00 90.81 102 VAL A C 1
ATOM 773 O O . VAL A 1 102 ? -19.676 -6.683 40.722 1.00 90.81 102 VAL A O 1
ATOM 776 N N . GLY A 1 103 ? -20.327 -4.790 39.712 1.00 88.25 103 GLY A N 1
ATOM 777 C CA . GLY A 1 103 ? -20.968 -4.244 40.914 1.00 88.25 103 GLY A CA 1
ATOM 778 C C . GLY A 1 103 ? -22.194 -5.075 41.305 1.00 88.25 103 GLY A C 1
ATOM 779 O O . GLY A 1 103 ? -22.948 -5.488 40.421 1.00 88.25 103 GLY A O 1
ATOM 780 N N . LYS A 1 104 ? -22.413 -5.323 42.607 1.00 83.88 104 LYS A N 1
ATOM 781 C CA . LYS A 1 104 ? -23.551 -6.137 43.094 1.00 83.88 104 LYS A CA 1
ATOM 782 C C . LYS A 1 104 ? -24.915 -5.692 42.548 1.00 83.88 104 LYS A C 1
ATOM 784 O O . LYS A 1 104 ? -25.773 -6.538 42.346 1.00 83.88 104 LYS A O 1
ATOM 789 N N . THR A 1 105 ? -25.101 -4.400 42.278 1.00 84.75 105 THR A N 1
ATOM 790 C CA . THR A 1 10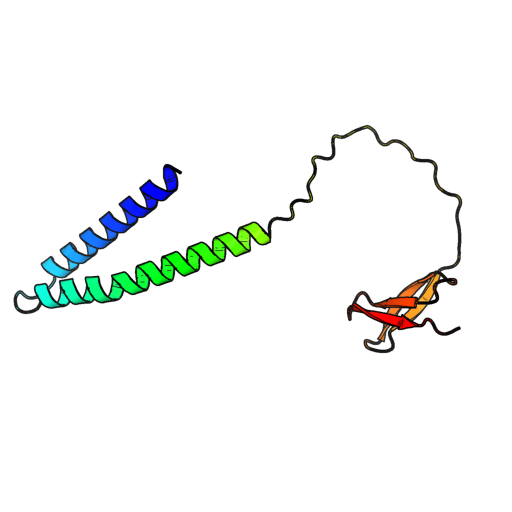5 ? -26.376 -3.807 41.838 1.00 84.75 105 THR A CA 1
ATOM 791 C C . THR A 1 105 ? -26.551 -3.720 40.319 1.00 84.75 105 THR A C 1
ATOM 793 O O . THR A 1 105 ? -27.584 -3.248 39.846 1.00 84.75 105 THR A O 1
ATOM 796 N N . ALA A 1 106 ? -25.567 -4.143 39.521 1.00 83.88 106 ALA A N 1
ATOM 797 C CA . ALA A 1 106 ? -25.686 -4.066 38.071 1.00 83.88 106 ALA A CA 1
ATOM 798 C C . ALA A 1 106 ? -26.572 -5.205 37.539 1.00 83.88 106 ALA A C 1
ATOM 800 O O . ALA A 1 106 ? -26.209 -6.376 37.642 1.00 83.88 106 ALA A O 1
ATOM 801 N N . ALA A 1 107 ? -27.704 -4.863 36.916 1.00 88.31 107 ALA A N 1
ATOM 802 C CA . ALA A 1 107 ? -28.611 -5.828 36.276 1.00 88.31 107 ALA A CA 1
ATOM 803 C C . ALA A 1 107 ? -28.066 -6.396 34.946 1.00 88.31 107 ALA A C 1
ATOM 805 O O . ALA A 1 107 ? -28.510 -7.439 34.464 1.00 88.31 107 ALA A O 1
ATOM 806 N N . ARG A 1 108 ? -27.115 -5.694 34.319 1.00 90.94 108 ARG A N 1
ATOM 807 C CA . ARG A 1 108 ? -26.469 -6.091 33.062 1.00 90.94 108 ARG A CA 1
ATOM 808 C C . ARG A 1 108 ? -24.977 -5.816 33.141 1.00 90.94 108 ARG A C 1
ATOM 810 O O . ARG A 1 108 ? -24.561 -4.828 33.746 1.00 90.94 108 ARG A O 1
ATOM 817 N N . PHE A 1 109 ? -24.188 -6.650 32.477 1.00 91.25 109 PHE A N 1
ATOM 818 C CA . PHE A 1 109 ? -22.750 -6.459 32.341 1.00 91.25 109 PHE A CA 1
ATOM 819 C C . PHE A 1 109 ? -22.306 -6.734 30.906 1.00 91.25 109 PHE A C 1
ATOM 821 O O . PHE A 1 109 ? -22.878 -7.573 30.210 1.00 91.25 109 PHE A O 1
ATOM 828 N N . LYS A 1 110 ? -21.278 -6.009 30.458 1.00 93.31 110 LYS A N 1
ATOM 829 C CA . LYS A 1 110 ? -20.648 -6.209 29.151 1.00 93.31 110 LYS A CA 1
ATOM 830 C C . LYS A 1 110 ? -19.344 -6.972 29.341 1.00 93.31 110 LYS A C 1
ATOM 832 O O . LYS A 1 110 ? -18.486 -6.542 30.113 1.00 93.31 110 LYS A O 1
ATOM 837 N N . CYS A 1 111 ? -19.187 -8.101 28.656 1.00 94.00 111 CYS A N 1
ATOM 838 C CA . CYS A 1 111 ? -17.940 -8.853 28.701 1.00 94.00 111 CYS A CA 1
ATOM 839 C C . CYS A 1 111 ? -16.845 -8.122 27.911 1.00 94.00 111 CYS A C 1
ATOM 841 O O . CYS A 1 111 ? -17.027 -7.822 26.736 1.00 94.00 111 CYS A O 1
ATOM 843 N N . VAL A 1 112 ? -15.680 -7.896 28.522 1.00 92.88 112 VAL A N 1
ATOM 844 C CA . VAL A 1 112 ? -14.529 -7.256 27.853 1.00 92.88 112 VAL A CA 1
ATOM 845 C C . VAL A 1 112 ? -13.929 -8.149 26.756 1.00 92.88 112 VAL A C 1
ATOM 847 O O . VAL A 1 112 ? -13.359 -7.646 25.796 1.00 92.88 112 VAL A O 1
ATOM 850 N N . LYS A 1 113 ? -14.075 -9.477 26.872 1.00 93.00 113 LYS A N 1
ATOM 851 C CA . LYS A 1 113 ? -13.444 -10.441 25.959 1.00 93.00 113 LYS A CA 1
ATOM 852 C C . LYS A 1 113 ? -14.259 -10.705 24.691 1.00 93.00 113 LYS A C 1
ATOM 854 O O . LYS A 1 113 ? -13.679 -10.767 23.617 1.00 93.00 113 LYS A O 1
ATOM 859 N N . CYS A 1 114 ? -15.580 -10.858 24.801 1.00 94.31 114 CYS A N 1
ATOM 860 C CA . CYS A 1 114 ? -16.457 -11.108 23.647 1.00 94.31 114 CYS A CA 1
ATOM 861 C C . CYS A 1 114 ? -17.345 -9.914 23.262 1.00 94.31 114 CYS A C 1
ATOM 863 O O . CYS A 1 114 ? -18.098 -10.011 22.303 1.00 94.31 114 CYS A O 1
ATOM 865 N N . ASN A 1 115 ? -17.274 -8.789 23.986 1.00 92.94 115 ASN A N 1
ATOM 866 C CA . ASN A 1 115 ? -18.122 -7.600 23.798 1.00 92.94 115 ASN A CA 1
ATOM 867 C C . ASN A 1 115 ? -19.640 -7.827 23.936 1.00 92.94 115 ASN A C 1
ATOM 869 O O . ASN A 1 115 ? -20.417 -6.895 23.723 1.00 92.94 115 ASN A O 1
ATOM 873 N N . GLU A 1 116 ? -20.062 -9.014 24.362 1.00 93.12 116 GLU A N 1
ATOM 874 C CA . GLU A 1 116 ? -21.467 -9.380 24.510 1.00 93.12 116 GLU A CA 1
ATOM 875 C C . GLU A 1 116 ? -22.054 -8.855 25.828 1.00 93.12 116 GLU A C 1
ATOM 877 O O . GLU A 1 116 ? -21.369 -8.793 26.858 1.00 93.12 116 GLU A O 1
ATOM 882 N N . VAL A 1 117 ? -23.322 -8.435 25.791 1.00 92.62 117 VAL A N 1
ATOM 883 C CA . VAL A 1 117 ? -24.046 -7.887 26.947 1.00 92.62 117 VAL A CA 1
ATOM 884 C C . VAL A 1 117 ? -24.946 -8.974 27.520 1.00 92.62 117 VAL A C 1
ATOM 886 O O . VAL A 1 117 ? -25.903 -9.396 26.876 1.00 92.62 117 VAL A O 1
ATOM 889 N N . SER A 1 118 ? -24.665 -9.407 28.746 1.00 90.00 118 SER A N 1
ATOM 890 C CA . SER A 1 118 ? -25.425 -10.454 29.435 1.00 90.00 118 SER A CA 1
ATOM 891 C C . SER A 1 118 ? -26.138 -9.891 30.667 1.00 90.00 118 SER A C 1
ATOM 893 O O . SER A 1 118 ? -25.723 -8.885 31.253 1.00 90.00 118 SER A O 1
ATOM 895 N N . LYS A 1 119 ? -27.243 -10.532 31.062 1.00 90.06 119 LYS A N 1
ATOM 896 C CA . LYS A 1 119 ? -27.927 -10.240 32.329 1.00 90.06 119 LYS A CA 1
ATOM 897 C C . LYS A 1 119 ? -27.137 -10.854 33.478 1.00 90.06 119 LYS A C 1
ATOM 899 O O . LYS A 1 119 ? -26.607 -11.956 33.340 1.00 90.06 119 LYS A O 1
ATOM 904 N N . THR A 1 120 ? -27.052 -10.143 34.593 1.00 84.50 120 THR A N 1
ATOM 905 C CA . THR A 1 120 ? -26.429 -10.682 35.801 1.00 84.50 120 THR A CA 1
ATOM 906 C C . THR A 1 120 ? -27.403 -11.675 36.441 1.00 84.50 120 THR A C 1
ATOM 908 O O . THR A 1 120 ? -28.576 -11.327 36.556 1.00 84.50 120 THR A O 1
ATOM 911 N N . PRO A 1 121 ? -26.976 -12.895 36.814 1.00 77.75 121 PRO A N 1
ATOM 912 C CA . PRO A 1 121 ? -27.827 -13.787 37.594 1.00 77.75 121 PRO A CA 1
ATOM 913 C C . PRO A 1 121 ? -28.130 -13.123 38.945 1.00 77.75 121 PRO A C 1
ATOM 915 O O . PRO A 1 121 ? -27.220 -12.545 39.557 1.00 77.75 121 PRO A O 1
ATOM 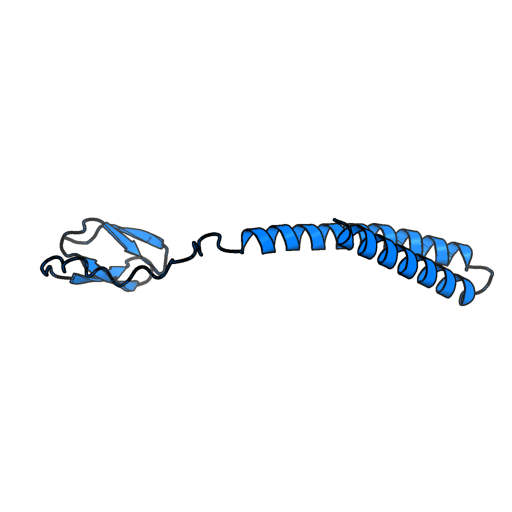918 N N . ASP A 1 122 ? -29.404 -13.140 39.340 1.00 75.00 122 ASP A N 1
ATOM 919 C CA . ASP A 1 122 ? -29.867 -12.611 40.628 1.00 75.00 122 ASP A CA 1
ATOM 920 C C . ASP A 1 122 ? -29.216 -13.375 41.791 1.00 75.00 122 ASP A C 1
ATOM 922 O O . ASP A 1 122 ? -29.266 -14.628 41.786 1.00 75.00 122 ASP A O 1
#

Organism: NCBI:txid318424

Foldseek 3Di:
DVVVVVVVVVVVVVLVVVLVVQLVVDDPVCSVVVSVVSVVVVVVVVVVVVVVVVVVVVVVVVPPPPPPPPPPPDDPPPPDDDDDDDDWDWDADPPPRDIDTDHPPDQWDADPPPRDIDGDDD

pLDDT: mean 74.4, std 14.09, range [43.75, 95.0]

Secondary structure (DSSP, 8-state):
-HHHHHHHHHHHHHHHHHHHHHHHHS-TTTHHHHHHHHHHHHHHHHHHHHHHHHHHHHHHHHTS-TT--------------------EEEEE-TTT--EEEEETT-SEEE-TTT--EEEPP-

Sequence (122 aa):
MLNAWLYVLIAVIVWLSCGVAAYLAGPERYAGRLFWLTLAFMGPLGIAAALIMKTIEDFAQSSAPDHLTPIKLAAPQSKTAPAAPPDKRKIRCPHCNAELLVGKTAARFKCVKCNEVSKTPD